Protein 2XST (pdb70)

CATH classification: 2.40.128.20

InterPro domains:
  IPR000566 Lipocalin/cytosolic fatty-acid binding domain [PF00061] (34-174)
  IPR002345 Lipocalin [PTHR11430] (9-176)
  IPR012674 Calycin [G3DSA:2.40.128.20] (17-183)
  IPR012674 Calycin [SSF50814] (21-176)
  IPR022272 Lipocalin family conserved site [PS00213] (27-40)

GO terms:
  GO:0005515 protein binding (F, IPI)

Solvent-accessible surface area: 7596 Å² total; per-residue (Å²): 100,141,22,124,40,38,106,138,11,54,13,138,105,1,21,36,81,0,36,0,6,0,22,0,0,63,10,214,75,8,53,72,102,34,122,102,50,41,17,7,21,18,32,10,117,58,32,158,154,18,3,1,32,0,61,5,95,85,109,136,120,46,67,2,83,6,54,74,69,62,54,68,0,26,0,109,0,82,77,51,23,32,100,26,0,73,1,25,52,7,53,36,89,34,6,0,0,1,27,0,76,15,68,70,171,63,62,105,9,23,11,0,6,0,1,3,53,75,69,118,44,40,118,110,0,50,90,22,0,73,90,23,11,69,76,33,62,7,68,69,91,49,36,14,80,11,78,118,86

Sequence (149 aa):
AEVLLLQPDFNAEKFSGLWYVVSSMASDCRVFLGKKDHLSMSTRAIRPTEEGGLHVHMEFPNQQVDAEYLKVGSEGHFRVPALGYLDVRIVDTDYSSFAVLYIYKELEGALSTMMVQLYSRTQDVSPQALKSFQDFYPTLGLPKDMMVMLPQS

Structure (mmCIF, N/CA/C/O backbone):
data_2XST
#
_entry.id   2XST
#
_cell.length_a   44.800
_cell.length_b   44.800
_cell.length_c   126.300
_cell.angle_alpha   90.00
_cell.angle_beta   90.00
_cell.angle_gamma   120.00
#
_symmetry.space_group_name_H-M   'P 61'
#
loop_
_entity.id
_entity.type
_entity.pdbx_description
1 polymer 'LIPOCALIN 15'
2 non-polymer 1,2-ETHANEDIOL
3 water water
#
loop_
_atom_site.group_PDB
_atom_site.id
_atom_site.type_symbol
_atom_site.label_atom_id
_atom_site.label_alt_id
_atom_site.label_comp_id
_atom_site.label_asym_id
_atom_site.label_entity_id
_atom_site.label_seq_id
_atom_site.pdbx_PDB_ins_code
_atom_site.Cartn_x
_atom_site.Cartn_y
_atom_site.Cartn_z
_atom_site.occupancy
_atom_site.B_iso_or_equiv
_atom_site.auth_seq_id
_atom_site.auth_comp_id
_atom_site.auth_asym_id
_atom_site.auth_atom_id
_atom_site.pdbx_PDB_model_num
ATOM 1 N N . ALA A 1 4 ? 31.461 26.453 14.806 1.00 49.23 20 ALA A N 1
ATOM 2 C CA . ALA A 1 4 ? 30.768 25.327 15.439 1.00 48.76 20 ALA A CA 1
ATOM 3 C C . ALA A 1 4 ? 31.736 24.130 15.668 1.00 49.21 20 ALA A C 1
ATOM 4 O O . ALA A 1 4 ? 31.394 22.984 15.367 1.00 48.03 20 ALA A O 1
ATOM 6 N N . GLU A 1 5 ? 32.943 24.420 16.206 1.00 43.95 21 GLU A N 1
ATOM 7 C CA . GLU A 1 5 ? 34.062 23.491 16.445 1.00 43.26 21 GLU A CA 1
ATOM 8 C C . GLU A 1 5 ? 33.681 22.223 17.230 1.00 44.62 21 GLU A C 1
ATOM 9 O O . GLU A 1 5 ? 33.042 22.327 18.272 1.00 44.24 21 GLU A O 1
ATOM 15 N N . VAL A 1 6 ? 34.091 21.035 16.730 1.00 33.98 22 VAL A N 1
ATOM 16 C CA . VAL A 1 6 ? 33.871 19.744 17.400 1.00 32.19 22 VAL A CA 1
ATOM 17 C C . VAL A 1 6 ? 35.236 19.177 17.769 1.00 34.31 22 VAL A C 1
ATOM 18 O O . VAL A 1 6 ? 35.894 18.504 16.943 1.00 30.90 22 VAL A O 1
ATOM 22 N N A LEU A 1 7 ? 35.693 19.479 18.998 0.50 31.02 23 LEU A N 1
ATOM 23 N N B LEU A 1 7 ? 35.643 19.443 19.015 0.50 31.52 23 LEU A N 1
ATOM 24 C CA A LEU A 1 7 ? 36.996 19.033 19.467 0.50 30.80 23 LEU A CA 1
ATOM 25 C CA B LEU A 1 7 ? 36.915 19.010 19.557 0.50 31.54 23 LEU A CA 1
ATOM 26 C C A LEU A 1 7 ? 36.882 17.803 20.357 0.50 34.27 23 LEU A C 1
ATOM 27 C C B LEU A 1 7 ? 36.772 17.703 20.302 0.50 34.89 23 LEU A C 1
ATOM 28 O O A LEU A 1 7 ? 36.087 17.777 21.298 0.50 35.90 23 LEU A O 1
ATOM 29 O O B LEU A 1 7 ? 35.841 17.526 21.091 0.50 37.19 23 LEU A O 1
ATOM 38 N N . LEU A 1 8 ? 37.707 16.795 20.053 1.00 28.25 24 LEU A N 1
ATOM 39 C CA . LEU A 1 8 ? 37.813 15.517 20.738 1.00 26.01 24 LEU A CA 1
ATOM 40 C C . LEU A 1 8 ? 38.170 15.729 22.163 1.00 27.44 24 LEU A C 1
ATOM 41 O O . LEU A 1 8 ? 39.000 16.603 22.471 1.00 28.36 24 LEU A O 1
ATOM 46 N N . GLN A 1 9 ? 37.613 14.937 23.053 1.00 21.98 25 GLN A N 1
ATOM 47 C CA . GLN A 1 9 ? 38.140 15.126 24.390 1.00 22.99 25 GLN A CA 1
ATOM 48 C C . GLN A 1 9 ? 39.578 14.544 24.408 1.00 25.60 25 GLN A C 1
ATOM 49 O O . GLN A 1 9 ? 39.786 13.424 23.898 1.00 22.53 25 GLN A O 1
ATOM 55 N N . PRO A 1 10 ? 40.570 15.257 25.003 1.00 23.47 26 PRO A N 1
ATOM 56 C CA . PRO A 1 10 ? 41.937 14.729 24.992 1.00 23.45 26 PRO A CA 1
ATOM 57 C C . PRO A 1 10 ? 42.090 13.456 25.811 1.00 24.42 26 PRO A C 1
ATOM 58 O O . PRO A 1 10 ? 41.272 13.161 26.684 1.00 22.58 26 PRO A O 1
ATOM 62 N N . ASP A 1 11 ? 43.174 12.729 25.531 1.00 21.92 27 ASP A N 1
ATOM 63 C CA . ASP A 1 11 ? 43.614 11.501 26.211 1.00 21.41 27 ASP A CA 1
ATOM 64 C C . ASP A 1 11 ? 42.489 10.456 26.306 1.00 21.66 27 ASP A C 1
ATOM 65 O O . ASP A 1 11 ? 42.330 9.799 27.357 1.00 21.59 27 ASP A O 1
ATOM 70 N N . PHE A 1 12 ? 41.720 10.276 25.197 1.00 18.21 28 PHE A N 1
ATOM 71 C CA . PHE A 1 12 ? 40.622 9.317 25.246 1.00 15.06 28 PHE A CA 1
ATOM 72 C C . PHE A 1 12 ? 41.132 7.945 25.632 1.00 18.41 28 PHE A C 1
ATOM 73 O O . PHE A 1 12 ? 42.101 7.459 25.060 1.00 18.82 28 PHE A O 1
ATOM 81 N N . ASN A 1 13 ? 40.450 7.313 26.586 1.00 15.81 29 ASN A N 1
ATOM 82 C CA . ASN A 1 13 ? 40.846 6.006 27.108 1.00 14.97 29 ASN A CA 1
ATOM 83 C C . ASN A 1 13 ? 39.770 4.972 26.759 1.00 16.81 29 ASN A C 1
ATOM 84 O O . ASN A 1 13 ? 38.701 4.930 27.383 1.00 16.67 29 ASN A O 1
ATOM 89 N N . ALA A 1 14 ? 40.040 4.138 25.739 1.00 15.36 30 ALA A N 1
ATOM 90 C CA . ALA A 1 14 ? 39.043 3.136 25.315 1.00 14.23 30 ALA A CA 1
ATOM 91 C C . ALA A 1 14 ? 38.699 2.126 26.415 1.00 17.09 30 ALA A C 1
ATOM 92 O O . ALA A 1 14 ? 37.604 1.573 26.400 1.00 16.51 30 ALA A O 1
ATOM 94 N N . GLU A 1 15 ? 39.642 1.827 27.326 1.00 14.25 31 GLU A N 1
ATOM 95 C CA . GLU A 1 15 ? 39.369 0.846 28.385 1.00 15.02 31 GLU A CA 1
ATOM 96 C C . GLU A 1 15 ? 38.377 1.427 29.393 1.00 17.69 31 GLU A C 1
ATOM 97 O O . GLU A 1 15 ? 37.472 0.723 29.849 1.00 17.43 31 GLU A O 1
ATOM 103 N N . LYS A 1 16 ? 38.522 2.726 29.726 1.00 13.69 32 LYS A N 1
ATOM 104 C CA . LYS A 1 16 ? 37.576 3.352 30.661 1.00 16.23 32 LYS A CA 1
ATOM 105 C C . LYS A 1 16 ? 36.207 3.593 29.995 1.00 16.40 32 LYS A C 1
ATOM 106 O O . LYS A 1 16 ? 35.203 3.766 30.697 1.00 16.85 32 LYS A O 1
ATOM 111 N N . PHE A 1 17 ? 36.174 3.677 28.650 1.00 14.22 33 PHE A N 1
ATOM 112 C CA . PHE A 1 17 ? 34.944 3.920 27.906 1.00 14.07 33 PHE A CA 1
ATOM 113 C C . PHE A 1 17 ? 34.166 2.629 27.668 1.00 16.22 33 PHE A C 1
ATOM 114 O O . PHE A 1 17 ? 33.056 2.663 27.126 1.00 14.95 33 PHE A O 1
ATOM 122 N N . SER A 1 18 ? 34.776 1.477 28.005 1.00 14.31 34 SER A N 1
ATOM 123 C CA . SER A 1 18 ? 34.146 0.176 27.754 1.00 13.46 34 SER A CA 1
ATOM 124 C C . SER A 1 18 ? 32.940 -0.025 28.711 1.00 15.58 34 SER A C 1
ATOM 125 O O . SER A 1 18 ? 32.624 0.836 29.544 1.00 15.51 34 SER A O 1
ATOM 128 N N . GLY A 1 19 ? 32.273 -1.154 28.571 1.00 12.02 35 GLY A N 1
ATOM 129 C CA . GLY A 1 19 ? 31.109 -1.431 29.400 1.00 12.66 35 GLY A CA 1
ATOM 130 C C . GLY A 1 19 ? 29.820 -0.949 28.790 1.00 16.36 35 GLY A C 1
ATOM 131 O O . GLY A 1 19 ? 29.754 -0.696 27.590 1.00 17.06 35 GLY A O 1
ATOM 132 N N . LEU A 1 20 ? 28.768 -0.887 29.623 1.00 14.22 36 LEU A N 1
ATOM 133 C CA . LEU A 1 20 ? 27.404 -0.612 29.194 1.00 12.75 36 LEU A CA 1
ATOM 134 C C . LEU A 1 20 ? 27.037 0.857 29.310 1.00 16.75 36 LEU A C 1
ATOM 135 O O . LEU A 1 20 ? 27.308 1.510 30.325 1.00 17.37 36 LEU A O 1
ATOM 140 N N . TRP A 1 21 ? 26.434 1.356 28.245 1.00 15.35 37 TRP A N 1
ATOM 141 C CA . TRP A 1 21 ? 25.909 2.705 28.129 1.00 15.90 37 TRP A CA 1
ATOM 142 C C . TRP A 1 21 ? 24.498 2.645 27.582 1.00 19.50 37 TRP A C 1
ATOM 143 O O . TRP A 1 21 ? 24.163 1.706 26.841 1.00 18.21 37 TRP A O 1
ATOM 154 N N . TYR A 1 22 ? 23.690 3.643 27.936 1.00 16.93 38 TYR A N 1
ATOM 155 C CA . TYR A 1 22 ? 22.340 3.849 27.398 1.00 16.30 38 TYR A CA 1
ATOM 156 C C . TYR A 1 22 ? 22.344 5.076 26.538 1.00 19.84 38 TYR A C 1
ATOM 157 O O . TYR A 1 22 ? 22.842 6.109 26.981 1.00 18.57 38 TYR A O 1
ATOM 166 N N . VAL A 1 23 ? 21.742 5.002 25.356 1.00 16.79 39 VAL A N 1
ATOM 167 C CA . VAL A 1 23 ? 21.552 6.185 24.521 1.00 16.40 39 VAL A CA 1
ATOM 168 C C . VAL A 1 23 ? 20.258 6.819 25.045 1.00 21.85 39 VAL A C 1
ATOM 169 O O . VAL A 1 23 ? 19.191 6.231 24.890 1.00 21.30 39 VAL A O 1
ATOM 173 N N . VAL A 1 24 ? 20.366 7.981 25.695 1.00 19.87 40 VAL A N 1
ATOM 174 C CA . VAL A 1 24 ? 19.250 8.620 26.404 1.00 20.63 40 VAL A CA 1
ATOM 175 C C . VAL A 1 24 ? 18.728 9.869 25.713 1.00 23.71 40 VAL A C 1
ATOM 176 O O . VAL A 1 24 ? 17.597 10.277 25.988 1.00 23.73 40 VAL A O 1
ATOM 180 N N A SER A 1 25 ? 19.552 10.498 24.856 0.50 19.69 41 SER A N 1
ATOM 181 N N B SER A 1 25 ? 19.543 10.470 24.839 0.50 19.89 41 SER A N 1
ATOM 182 C CA A SER A 1 25 ? 19.165 11.697 24.100 0.50 20.28 41 SER A CA 1
ATOM 183 C CA B SER A 1 25 ? 19.147 11.653 24.082 0.50 20.58 41 SER A CA 1
ATOM 184 C C A SER A 1 25 ? 19.853 11.709 22.740 0.50 22.90 41 SER A C 1
ATOM 185 C C B SER A 1 25 ? 19.843 11.681 22.730 0.50 22.85 41 SER A C 1
ATOM 186 O O A SER A 1 25 ? 20.956 11.166 22.595 0.50 20.24 41 SER A O 1
ATOM 187 O O B SER A 1 25 ? 20.940 11.126 22.577 0.50 19.93 41 SER A O 1
ATOM 192 N N . MET A 1 26 ? 19.193 12.306 21.734 1.00 21.83 42 MET A N 1
ATOM 193 C CA . MET A 1 26 ? 19.741 12.399 20.368 1.00 21.92 42 MET A CA 1
ATOM 194 C C . MET A 1 26 ? 19.296 13.706 19.741 1.00 23.23 42 MET A C 1
ATOM 195 O O . MET A 1 26 ? 18.164 14.158 19.984 1.00 20.75 42 MET A O 1
ATOM 200 N N . ALA A 1 27 ? 20.136 14.265 18.871 1.00 20.74 43 ALA A N 1
ATOM 201 C CA . ALA A 1 27 ? 19.817 15.468 18.097 1.00 21.70 43 ALA A CA 1
ATOM 202 C C . ALA A 1 27 ? 20.436 15.305 16.737 1.00 23.77 43 ALA A C 1
ATOM 203 O O . ALA A 1 27 ? 21.624 15.000 16.651 1.00 22.81 43 ALA A O 1
ATOM 205 N N . SER A 1 28 ? 19.657 15.508 15.674 1.00 21.42 44 SER A N 1
ATOM 206 C CA . SER A 1 28 ? 20.180 15.313 14.308 1.00 20.24 44 SER A CA 1
ATOM 207 C C . SER A 1 28 ? 19.348 16.013 13.261 1.00 25.65 44 SER A C 1
ATOM 208 O O . SER A 1 28 ? 18.135 16.132 13.419 1.00 26.96 44 SER A O 1
ATOM 211 N N . ASP A 1 29 ? 19.999 16.388 12.153 1.00 22.04 45 ASP A N 1
ATOM 212 C CA . ASP A 1 29 ? 19.312 16.960 10.998 1.00 23.20 45 ASP A CA 1
ATOM 213 C C . ASP A 1 29 ? 18.999 15.873 9.941 1.00 25.83 45 ASP A C 1
ATOM 214 O O . ASP A 1 29 ? 18.526 16.208 8.850 1.00 24.59 45 ASP A O 1
ATOM 219 N N . CYS A 1 30 ? 19.273 14.587 10.261 1.00 22.62 46 CYS A N 1
ATOM 220 C CA . CYS A 1 30 ? 18.940 13.447 9.397 1.00 22.40 46 CYS A CA 1
ATOM 221 C C . CYS A 1 30 ? 17.398 13.395 9.233 1.00 25.30 46 CYS A C 1
ATOM 222 O O . CYS A 1 30 ? 16.681 13.297 10.226 1.00 24.72 46 CYS A O 1
ATOM 225 N N . ARG A 1 31 ? 16.894 13.517 8.002 1.00 24.64 47 ARG A N 1
ATOM 226 C CA . ARG A 1 31 ? 15.438 13.502 7.738 1.00 24.20 47 ARG A CA 1
ATOM 227 C C . ARG A 1 31 ? 14.798 12.182 8.173 1.00 27.28 47 ARG A C 1
ATOM 228 O O . ARG A 1 31 ? 13.633 12.188 8.561 1.00 27.84 47 ARG A O 1
ATOM 236 N N . VAL A 1 32 ? 15.559 11.045 8.123 1.00 23.43 48 VAL A N 1
ATOM 237 C CA . VAL A 1 32 ? 15.040 9.729 8.514 1.00 24.22 48 VAL A CA 1
ATOM 238 C C . VAL A 1 32 ? 14.824 9.734 10.033 1.00 26.79 48 VAL A C 1
ATOM 239 O O . VAL A 1 32 ? 13.719 9.421 10.497 1.00 27.75 48 VAL A O 1
ATOM 243 N N . PHE A 1 33 ? 15.830 10.191 10.796 1.00 22.70 49 PHE A N 1
ATOM 244 C CA . PHE A 1 33 ? 15.719 10.354 12.238 1.00 22.82 49 PHE A CA 1
ATOM 245 C C . PHE A 1 33 ? 14.556 11.280 12.590 1.00 28.46 49 PHE A C 1
ATOM 246 O O . PHE A 1 33 ? 13.757 10.935 13.454 1.00 27.59 49 PHE A O 1
ATOM 254 N N . LEU A 1 34 ? 14.454 12.446 11.918 1.00 25.61 50 LEU A N 1
ATOM 255 C CA . LEU A 1 34 ? 13.409 13.409 12.261 1.00 26.59 50 LEU A CA 1
ATOM 256 C C . LEU A 1 34 ? 12.000 12.825 12.069 1.00 33.51 50 LEU A C 1
ATOM 257 O O . LEU A 1 34 ? 11.101 13.138 12.861 1.00 35.22 50 LEU A O 1
ATOM 262 N N . GLY A 1 35 ? 11.833 11.949 11.073 1.00 31.03 51 GLY A N 1
ATOM 263 C CA . GLY A 1 35 ? 10.554 11.297 10.801 1.00 33.06 51 GLY A CA 1
ATOM 264 C C . GLY A 1 35 ? 10.142 10.292 11.867 1.00 38.54 51 GLY A C 1
ATOM 265 O O . GLY A 1 35 ? 8.950 10.144 12.139 1.00 40.25 51 GLY A O 1
ATOM 266 N N . LYS A 1 36 ? 11.112 9.606 12.499 1.00 33.75 52 LYS A N 1
ATOM 267 C CA . LYS A 1 36 ? 10.803 8.581 13.520 1.00 34.02 52 LYS A CA 1
ATOM 268 C C . LYS A 1 36 ? 11.186 8.986 14.970 1.00 38.11 52 LYS A C 1
ATOM 269 O O . LYS A 1 36 ? 11.011 8.179 15.884 1.00 37.89 52 LYS A O 1
ATOM 275 N N . LYS A 1 37 ? 11.689 10.214 15.163 1.00 35.01 53 LYS A N 1
ATOM 276 C CA . LYS A 1 37 ? 12.137 10.834 16.429 1.00 35.42 53 LYS A CA 1
ATOM 277 C C . LYS A 1 37 ? 11.270 10.425 17.664 1.00 40.38 53 LYS A C 1
ATOM 278 O O . LYS A 1 37 ? 11.791 9.910 18.658 1.00 38.50 53 LYS A O 1
ATOM 284 N N . ASP A 1 38 ? 9.950 10.643 17.573 1.00 39.22 54 ASP A N 1
ATOM 285 C CA . ASP A 1 38 ? 9.004 10.411 18.670 1.00 40.43 54 ASP A CA 1
ATOM 286 C C . ASP A 1 38 ? 8.615 8.934 18.850 1.00 42.16 54 ASP A C 1
ATOM 287 O O . ASP A 1 38 ? 7.977 8.604 19.854 1.00 42.95 54 ASP A O 1
ATOM 292 N N . HIS A 1 39 ? 9.018 8.053 17.917 1.00 36.24 55 HIS A N 1
ATOM 293 C CA . HIS A 1 39 ? 8.751 6.611 17.967 1.00 36.22 55 HIS A CA 1
ATOM 294 C C . HIS A 1 39 ? 9.972 5.843 18.546 1.00 37.95 55 HIS A C 1
ATOM 295 O O . HIS A 1 39 ? 9.863 4.666 18.905 1.00 38.54 55 HIS A O 1
ATOM 298 N N . LEU A 1 40 ? 11.131 6.504 18.636 1.00 30.91 56 LEU A N 1
ATOM 299 C CA . LEU A 1 40 ? 12.345 5.870 19.157 1.0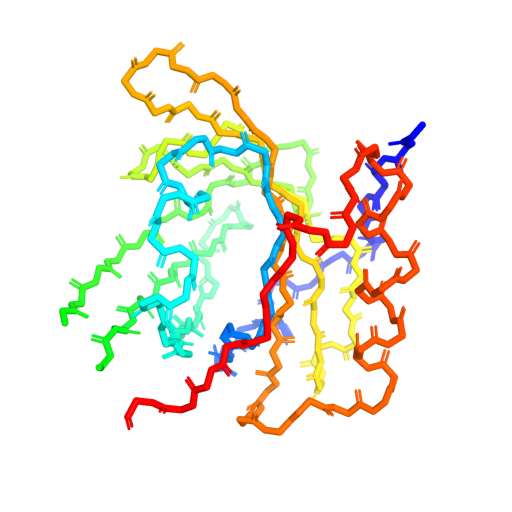0 27.43 56 LEU A CA 1
ATOM 300 C C . LEU A 1 40 ? 12.310 5.710 20.681 1.00 31.14 56 LEU A C 1
ATOM 301 O O . LEU A 1 40 ? 11.641 6.466 21.389 1.00 31.71 56 LEU A O 1
ATOM 306 N N . SER A 1 41 ? 13.049 4.714 21.173 1.00 28.08 57 SER A N 1
ATOM 307 C CA . SER A 1 41 ? 13.207 4.412 22.586 1.00 26.81 57 SER A CA 1
ATOM 308 C C . SER A 1 41 ? 14.678 4.311 22.911 1.00 28.06 57 SER A C 1
ATOM 309 O O . SER A 1 41 ? 15.516 4.072 22.029 1.00 26.88 57 SER A O 1
ATOM 312 N N . MET A 1 42 ? 14.982 4.434 24.192 1.00 24.44 58 MET A N 1
ATOM 313 C CA . MET A 1 42 ? 16.317 4.276 24.720 1.00 23.43 58 MET A CA 1
ATOM 314 C C . MET A 1 42 ? 16.860 2.915 24.277 1.00 26.73 58 MET A C 1
ATOM 315 O O . MET A 1 42 ? 16.100 1.932 24.212 1.00 27.46 58 MET A O 1
ATOM 320 N N . SER A 1 43 ? 18.150 2.867 23.920 1.00 21.47 59 SER A N 1
ATOM 321 C CA . SER A 1 43 ? 18.792 1.616 23.507 1.00 20.23 59 SER A CA 1
ATOM 322 C C . SER A 1 43 ? 20.150 1.507 24.194 1.00 23.63 59 SER A C 1
ATOM 323 O O . SER A 1 43 ? 20.594 2.455 24.852 1.00 21.71 59 SER A O 1
ATOM 326 N N . THR A 1 44 ? 20.779 0.333 24.112 1.00 20.44 60 THR A N 1
ATOM 327 C CA . THR A 1 44 ? 22.050 0.141 24.800 1.00 18.34 60 THR A CA 1
ATOM 328 C C . THR A 1 44 ? 23.207 0.005 23.819 1.00 20.55 60 THR A C 1
ATOM 329 O O . THR A 1 44 ? 23.033 -0.372 22.654 1.00 19.92 60 THR A O 1
ATOM 333 N N . ARG A 1 45 ? 24.410 0.309 24.329 1.00 15.78 61 ARG A N 1
ATOM 334 C CA . ARG A 1 45 ? 25.697 0.202 23.639 1.00 14.45 61 ARG A CA 1
ATOM 335 C C . ARG A 1 45 ? 26.626 -0.451 24.635 1.00 17.96 61 ARG A C 1
ATOM 336 O O . ARG A 1 45 ? 26.884 0.159 25.668 1.00 17.53 61 ARG A O 1
ATOM 344 N N . ALA A 1 46 ? 27.027 -1.713 24.390 1.00 15.29 62 ALA A N 1
ATOM 345 C CA . ALA A 1 46 ? 27.900 -2.468 25.296 1.00 15.13 62 ALA A CA 1
ATOM 346 C C . ALA A 1 46 ? 29.242 -2.613 24.591 1.00 18.14 62 ALA A C 1
ATOM 347 O O . ALA A 1 46 ? 29.327 -3.175 23.492 1.00 17.74 62 ALA A O 1
ATOM 349 N N . ILE A 1 47 ? 30.266 -2.003 25.172 1.00 13.81 63 ILE A N 1
ATOM 350 C CA . ILE A 1 47 ? 31.510 -1.761 24.474 1.00 13.89 63 ILE A CA 1
ATOM 351 C C . ILE A 1 47 ? 32.675 -2.545 25.030 1.00 14.90 63 ILE A C 1
ATOM 352 O O . ILE A 1 47 ? 32.818 -2.702 26.251 1.00 14.24 63 ILE A O 1
ATOM 357 N N . ARG A 1 48 ? 33.539 -2.998 24.123 1.00 14.79 64 ARG A N 1
ATOM 358 C CA . ARG A 1 48 ? 34.789 -3.643 24.536 1.00 16.10 64 ARG A CA 1
ATOM 359 C C . ARG A 1 48 ? 35.902 -3.065 23.658 1.00 19.87 64 ARG A C 1
ATOM 360 O O . ARG A 1 48 ? 35.644 -2.687 22.501 1.00 17.94 64 ARG A O 1
ATOM 368 N N . PRO A 1 49 ? 37.118 -2.908 24.187 1.00 16.86 65 PRO A N 1
ATOM 369 C CA . PRO A 1 49 ? 38.161 -2.275 23.375 1.00 16.34 65 PRO A CA 1
ATOM 370 C C . PRO A 1 49 ? 38.835 -3.287 22.495 1.00 21.15 65 PRO A C 1
ATOM 371 O O . PRO 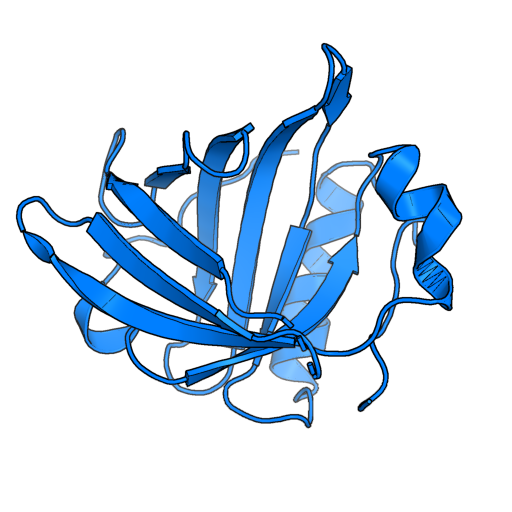A 1 49 ? 39.028 -4.432 22.910 1.00 19.60 65 PRO A O 1
ATOM 375 N N . THR A 1 50 ? 39.209 -2.868 21.298 1.00 18.60 66 THR A N 1
ATOM 376 C CA . THR A 1 50 ? 39.859 -3.796 20.381 1.00 19.69 66 THR A CA 1
ATOM 377 C C . THR A 1 50 ? 41.318 -3.381 20.197 1.00 26.58 66 THR A C 1
ATOM 378 O O . THR A 1 50 ? 41.763 -2.369 20.748 1.00 24.61 66 THR A O 1
ATOM 382 N N . GLU A 1 51 ? 42.056 -4.150 19.394 1.00 29.03 67 GLU A N 1
ATOM 383 C CA . GLU A 1 51 ? 43.426 -3.813 19.016 1.00 33.25 67 GLU A CA 1
ATOM 384 C C . GLU A 1 51 ? 43.373 -2.568 18.111 1.00 39.05 67 GLU A C 1
ATOM 385 O O . GLU A 1 51 ? 42.322 -2.271 17.537 1.00 40.28 67 GLU A O 1
ATOM 391 N N . GLU A 1 52 ? 44.458 -1.801 18.056 1.00 37.64 68 GLU A N 1
ATOM 392 C CA . GLU A 1 52 ? 44.588 -0.589 17.240 1.00 37.58 68 GLU A CA 1
ATOM 393 C C . GLU A 1 52 ? 43.586 0.500 17.668 1.00 35.65 68 GLU A C 1
ATOM 394 O O . GLU A 1 52 ? 43.053 1.232 16.833 1.00 34.41 68 GLU A O 1
ATOM 400 N N . GLY A 1 53 ? 43.353 0.586 18.970 1.00 28.40 69 GLY A N 1
ATOM 401 C CA . GLY A 1 53 ? 42.528 1.604 19.600 1.00 25.79 69 GLY A CA 1
ATOM 402 C C . GLY A 1 53 ? 41.090 1.731 19.144 1.00 24.10 69 GLY A C 1
ATOM 403 O O . GLY A 1 53 ? 40.519 2.809 19.240 1.00 25.28 69 GLY A O 1
ATOM 404 N N . GLY A 1 54 ? 40.500 0.656 18.635 1.00 18.64 70 GLY A N 1
ATOM 405 C CA . GLY A 1 54 ? 39.100 0.708 18.235 1.00 17.14 70 GLY A CA 1
ATOM 406 C C . GLY A 1 54 ? 38.179 0.214 19.327 1.00 17.36 70 GLY A C 1
ATOM 407 O O . GLY A 1 54 ? 38.605 -0.113 20.446 1.00 16.54 70 GLY A O 1
ATOM 408 N N . LEU A 1 55 ? 36.889 0.169 19.007 1.00 16.25 71 LEU A N 1
ATOM 409 C CA . LEU A 1 55 ? 35.855 -0.350 19.909 1.00 14.46 71 LEU A CA 1
ATOM 410 C C . LEU A 1 55 ? 35.015 -1.349 19.178 1.00 18.64 71 LEU A C 1
ATOM 411 O O . LEU A 1 55 ? 34.742 -1.169 17.984 1.00 19.22 71 LEU A O 1
ATOM 416 N N . HIS A 1 56 ? 34.547 -2.374 19.898 1.00 16.01 72 HIS A N 1
ATOM 417 C CA . HIS A 1 56 ? 33.549 -3.307 19.403 1.00 15.33 72 HIS A CA 1
ATOM 418 C C . HIS A 1 56 ? 32.304 -2.992 20.186 1.00 17.07 72 HIS A C 1
ATOM 419 O O . HIS A 1 56 ? 32.332 -3.011 21.432 1.00 16.49 72 HIS A O 1
ATOM 426 N N . VAL A 1 57 ? 31.243 -2.611 19.471 1.00 15.07 73 VAL A N 1
ATOM 427 C CA . VAL A 1 57 ? 30.024 -2.139 20.133 1.00 14.92 73 VAL A CA 1
ATOM 428 C C . VAL A 1 57 ? 28.849 -3.083 19.857 1.00 19.46 73 VAL A C 1
ATOM 429 O O . VAL A 1 57 ? 28.413 -3.239 18.706 1.00 18.68 73 VAL A O 1
ATOM 433 N N . HIS A 1 58 ? 28.341 -3.703 20.933 1.00 16.17 74 HIS A N 1
ATOM 434 C CA . HIS A 1 58 ? 27.145 -4.551 20.885 1.00 19.55 74 HIS A CA 1
ATOM 435 C C . HIS A 1 58 ? 25.932 -3.663 21.137 1.00 25.52 74 HIS A C 1
ATOM 436 O O . HIS A 1 58 ? 25.727 -3.237 22.273 1.00 24.09 74 HIS A O 1
ATOM 443 N N . MET A 1 59 ? 25.148 -3.353 20.090 1.00 23.22 75 MET A N 1
ATOM 444 C CA . MET A 1 59 ? 23.960 -2.489 20.215 1.00 25.03 75 MET A CA 1
ATOM 445 C C . MET A 1 59 ? 22.733 -3.358 20.459 1.00 29.58 75 MET A C 1
ATOM 446 O O . MET A 1 59 ? 22.620 -4.439 19.876 1.00 29.88 75 MET A O 1
ATOM 450 N N . GLU A 1 60 ? 21.804 -2.897 21.301 1.00 29.72 76 GLU A N 1
ATOM 451 C CA . GLU A 1 60 ? 20.565 -3.624 21.562 1.00 31.49 76 GLU A CA 1
ATOM 452 C C . GLU A 1 60 ? 19.436 -2.617 21.564 1.00 36.28 76 GLU A C 1
ATOM 453 O O . GLU A 1 60 ? 19.584 -1.544 22.148 1.00 33.01 76 GLU A O 1
ATOM 459 N N . PHE A 1 61 ? 18.344 -2.934 20.840 1.00 36.30 77 PHE A N 1
ATOM 460 C CA . PHE A 1 61 ? 17.190 -2.047 20.681 1.00 37.61 77 PHE A CA 1
ATOM 461 C C . PHE A 1 61 ? 15.920 -2.746 21.191 1.00 44.37 77 PHE A C 1
ATOM 462 O O . PHE A 1 61 ? 15.185 -3.340 20.393 1.00 45.46 77 PHE A O 1
ATOM 470 N N . PRO A 1 62 ? 15.648 -2.697 22.520 1.00 41.64 78 PRO A N 1
ATOM 471 C CA . PRO A 1 62 ? 14.437 -3.367 23.046 1.00 45.55 78 PRO A CA 1
ATOM 472 C C . PRO A 1 62 ? 13.137 -2.633 22.706 1.00 83.64 78 PRO A C 1
ATOM 473 O O . PRO A 1 62 ? 13.149 -1.553 22.121 1.00 50.55 78 PRO A O 1
ATOM 477 N N . ASN A 1 68 ? 16.094 -5.959 18.518 1.00 48.46 84 ASN A N 1
ATOM 478 C CA . ASN A 1 68 ? 17.127 -6.377 17.569 1.00 47.32 84 ASN A CA 1
ATOM 479 C C . ASN A 1 68 ? 18.528 -6.115 18.162 1.00 47.43 84 ASN A C 1
ATOM 480 O O . ASN A 1 68 ? 18.677 -5.279 19.060 1.00 46.94 84 ASN A O 1
ATOM 485 N N A GLN A 1 69 ? 19.533 -6.851 17.659 0.50 42.68 85 GLN A N 1
ATOM 486 N N B GLN A 1 69 ? 19.537 -6.858 17.678 0.50 42.38 85 GLN A N 1
ATOM 487 C CA A GLN A 1 69 ? 20.920 -6.760 18.089 0.50 41.38 85 GLN A CA 1
ATOM 488 C CA B GLN A 1 69 ? 20.921 -6.744 18.122 0.50 40.94 85 GLN A CA 1
ATOM 489 C C A GLN A 1 69 ? 21.831 -6.541 16.877 0.50 43.46 85 GLN A C 1
ATOM 490 C C B GLN A 1 69 ? 21.822 -6.538 16.887 0.50 43.24 85 GLN A C 1
ATOM 491 O O A GLN A 1 69 ? 21.822 -7.333 15.929 0.50 42.69 85 GLN A O 1
ATOM 492 O O B GLN A 1 69 ? 21.763 -7.307 15.920 0.50 42.46 85 GLN A O 1
ATOM 503 N N . VAL A 1 70 ? 22.592 -5.436 16.907 1.00 27.69 86 VAL A N 1
ATOM 504 C CA . VAL A 1 70 ? 23.519 -5.043 15.856 1.00 26.52 86 VAL A CA 1
ATOM 505 C C . VAL A 1 70 ? 24.878 -4.901 16.469 1.00 27.32 86 VAL A C 1
ATOM 506 O O . VAL A 1 70 ? 24.997 -4.268 17.519 1.00 26.25 86 VAL A O 1
ATOM 510 N N . ASP A 1 71 ? 25.908 -5.476 15.844 1.00 20.97 87 ASP A N 1
ATOM 511 C CA . ASP A 1 71 ? 27.277 -5.247 16.302 1.00 19.98 87 ASP A CA 1
ATOM 512 C C . ASP A 1 71 ? 27.919 -4.260 15.360 1.00 23.68 87 ASP A C 1
ATOM 513 O O . ASP A 1 71 ? 27.608 -4.278 14.151 1.00 24.57 87 ASP A O 1
ATOM 518 N N . ALA A 1 72 ? 28.834 -3.427 15.858 1.00 17.83 88 ALA A N 1
ATOM 519 C CA . ALA A 1 72 ? 29.536 -2.493 14.989 1.00 18.68 88 ALA A CA 1
ATOM 520 C C . ALA A 1 72 ? 30.973 -2.309 15.469 1.00 21.00 88 ALA A C 1
ATOM 521 O O . ALA A 1 72 ? 31.201 -2.148 16.664 1.00 19.03 88 ALA A O 1
ATOM 523 N N . GLU A 1 73 ? 31.918 -2.297 14.541 1.00 19.68 89 GLU A N 1
ATOM 524 C CA . GLU A 1 73 ? 33.322 -2.041 14.850 1.00 18.71 89 GLU A CA 1
ATOM 525 C C . GLU A 1 73 ? 33.617 -0.559 14.587 1.00 19.35 89 GLU A C 1
ATOM 526 O O . GLU A 1 73 ? 33.427 -0.060 13.458 1.00 18.36 89 GLU A O 1
ATOM 532 N N . TYR A 1 74 ? 34.036 0.146 15.645 1.00 15.91 90 TYR A N 1
ATOM 533 C CA . TYR A 1 74 ? 34.428 1.562 15.599 1.00 16.50 90 TYR A CA 1
ATOM 534 C C . TYR A 1 74 ? 35.916 1.562 15.354 1.00 19.04 90 TYR A C 1
ATOM 535 O O . TYR A 1 74 ? 36.684 1.131 16.226 1.00 19.63 90 TYR A O 1
ATOM 544 N N . LEU A 1 75 ? 36.316 1.965 14.153 1.00 16.52 91 LEU A N 1
ATOM 545 C CA . LEU A 1 75 ? 37.705 1.930 13.739 1.00 15.34 91 LEU A CA 1
ATOM 546 C C . LEU A 1 75 ? 38.367 3.244 14.016 1.00 17.45 91 LEU A C 1
ATOM 547 O O . LEU A 1 75 ? 37.862 4.290 13.607 1.00 16.78 91 LEU A O 1
ATOM 552 N N . LYS A 1 76 ? 39.549 3.194 14.627 1.00 15.81 92 LYS A N 1
ATOM 553 C CA . LYS A 1 76 ? 40.287 4.420 14.949 1.00 16.58 92 LYS A CA 1
ATOM 554 C C . LYS A 1 76 ? 40.691 5.168 13.681 1.00 18.20 92 LYS A C 1
ATOM 555 O O . LYS A 1 76 ? 41.071 4.551 12.666 1.00 18.20 92 LYS A O 1
ATOM 561 N N . VAL A 1 77 ? 40.525 6.514 13.738 1.00 15.88 93 VAL A N 1
ATOM 562 C CA . VAL A 1 77 ? 40.875 7.382 12.618 1.00 15.37 93 VAL A CA 1
ATOM 563 C C . VAL A 1 77 ? 42.167 8.179 12.975 1.00 18.70 93 VAL A C 1
ATOM 564 O O . VAL A 1 77 ? 43.237 7.580 12.980 1.00 19.19 93 VAL A O 1
ATOM 568 N N . GLY A 1 78 ? 42.061 9.475 13.281 1.00 16.67 94 GLY A N 1
ATOM 569 C CA . GLY A 1 78 ? 43.205 10.354 13.475 1.00 16.53 94 GLY A CA 1
ATOM 570 C C . GLY A 1 78 ? 43.883 10.311 14.825 1.00 20.66 94 GLY A C 1
ATOM 571 O O . GLY A 1 78 ? 45.024 10.756 14.967 1.00 20.73 94 GLY A O 1
ATOM 572 N N . SER A 1 79 ? 43.149 9.863 15.849 1.00 17.58 95 SER A N 1
ATOM 573 C CA . SER A 1 79 ? 43.655 9.770 17.209 1.00 18.78 95 SER A CA 1
ATOM 574 C C . SER A 1 79 ? 42.644 9.019 18.041 1.00 17.09 95 SER A C 1
ATOM 575 O O . SER A 1 79 ? 41.582 8.599 17.536 1.00 15.25 95 SER A O 1
ATOM 578 N N . GLU A 1 80 ? 43.006 8.764 19.292 1.00 17.17 96 GLU A N 1
ATOM 579 C CA . GLU A 1 80 ? 42.142 8.041 20.204 1.00 16.55 96 GLU A CA 1
ATOM 580 C C . GLU A 1 80 ? 40.828 8.820 20.381 1.00 18.05 96 GLU A C 1
ATOM 581 O O . GLU A 1 80 ? 40.853 10.048 20.528 1.00 16.08 96 GLU A O 1
ATOM 587 N N . GLY A 1 81 ? 39.709 8.101 20.328 1.00 15.03 97 GLY A N 1
ATOM 588 C CA . GLY A 1 81 ? 38.386 8.705 20.478 1.00 14.21 97 GLY A CA 1
ATOM 589 C C . GLY A 1 81 ? 37.779 9.206 19.178 1.00 15.62 97 GLY A C 1
ATOM 590 O O . GLY A 1 81 ? 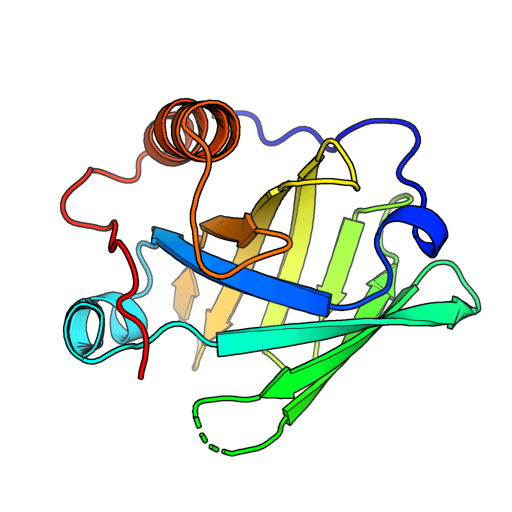36.678 9.750 19.199 1.00 14.55 97 GLY A O 1
ATOM 591 N N . HIS A 1 82 ? 38.496 9.065 18.047 1.00 12.58 98 HIS A N 1
ATOM 592 C CA . HIS A 1 82 ? 38.071 9.506 16.708 1.00 12.37 98 HIS A CA 1
ATOM 593 C C . HIS A 1 82 ? 37.884 8.248 15.905 1.00 14.85 98 HIS A C 1
ATOM 594 O O . HIS A 1 82 ? 38.844 7.496 15.711 1.00 15.06 98 HIS A O 1
ATOM 601 N N . PHE A 1 83 ? 36.656 7.974 15.461 1.00 13.18 99 PHE A N 1
ATOM 602 C CA . PHE A 1 83 ? 36.371 6.712 14.781 1.00 12.42 99 PHE A CA 1
ATOM 603 C C . PHE A 1 83 ? 35.606 6.859 13.480 1.00 16.35 99 PHE A C 1
ATOM 604 O O . PHE A 1 83 ? 35.052 7.921 13.198 1.00 15.00 99 PHE A O 1
ATOM 612 N N . ARG A 1 84 ? 35.550 5.757 12.702 1.00 14.49 100 ARG A N 1
ATOM 613 C CA . ARG A 1 84 ? 34.652 5.605 11.550 1.00 15.08 100 ARG A CA 1
ATOM 614 C C . ARG A 1 84 ? 33.989 4.246 11.718 1.00 17.55 100 ARG A C 1
ATOM 615 O O . ARG A 1 84 ? 34.570 3.340 12.333 1.00 15.80 100 ARG A O 1
ATOM 623 N N . VAL A 1 85 ? 32.742 4.143 11.290 1.00 15.52 101 VAL A N 1
ATOM 624 C CA . VAL A 1 85 ? 31.964 2.909 11.502 1.00 15.41 101 VAL A CA 1
ATOM 625 C C . VAL A 1 85 ? 31.310 2.512 10.188 1.00 19.83 101 VAL A C 1
ATOM 626 O O . VAL A 1 85 ? 30.156 2.878 9.943 1.00 19.72 101 VAL A O 1
ATOM 630 N N . PRO A 1 86 ? 32.071 1.821 9.302 1.00 19.17 102 PRO A N 1
ATOM 631 C CA . PRO A 1 86 ? 3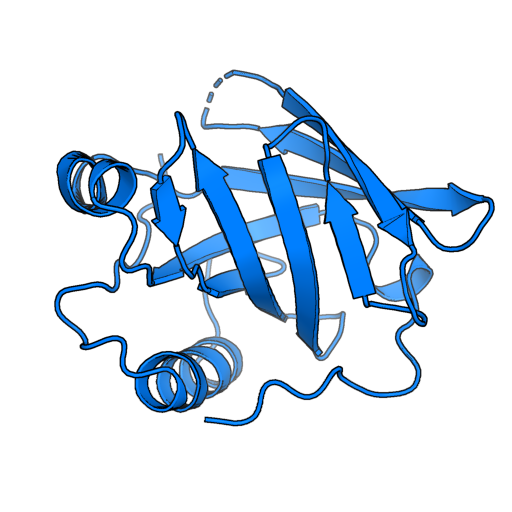1.532 1.460 7.975 1.00 20.61 102 PRO A CA 1
ATOM 632 C C . PRO A 1 86 ? 30.221 0.690 8.045 1.00 27.09 102 PRO A C 1
ATOM 633 O O . PRO A 1 86 ? 29.354 0.939 7.214 1.00 27.79 102 PRO A O 1
ATOM 637 N N . ALA A 1 87 ? 30.042 -0.168 9.078 1.00 26.44 103 ALA A N 1
ATOM 638 C CA . ALA A 1 87 ? 28.837 -0.993 9.235 1.00 27.94 103 ALA A CA 1
ATOM 639 C C . ALA A 1 87 ? 27.567 -0.158 9.405 1.00 29.50 103 ALA A C 1
ATOM 640 O O . ALA A 1 87 ? 26.477 -0.637 9.063 1.00 30.11 103 ALA A O 1
ATOM 642 N N . LEU A 1 88 ? 27.711 1.076 9.916 1.00 22.08 104 LEU A N 1
ATOM 643 C CA . LEU A 1 88 ? 26.589 1.991 10.198 1.00 21.36 104 LEU A CA 1
ATOM 644 C C . LEU A 1 88 ? 26.565 3.233 9.302 1.00 22.56 104 LEU A C 1
ATOM 645 O O . LEU A 1 88 ? 25.694 4.099 9.476 1.00 21.85 104 LEU A O 1
ATOM 650 N N . GLY A 1 89 ? 27.542 3.338 8.409 1.00 18.00 105 GLY A N 1
ATOM 651 C CA . GLY A 1 89 ? 27.677 4.492 7.535 1.00 18.84 105 GLY A CA 1
ATOM 652 C C . GLY A 1 89 ? 28.171 5.731 8.265 1.00 22.39 105 GLY A C 1
ATOM 653 O O . GLY A 1 89 ? 27.931 6.846 7.810 1.00 19.62 105 GLY A O 1
ATOM 654 N N . TYR A 1 90 ? 28.831 5.556 9.413 1.00 17.79 106 TYR A N 1
ATOM 655 C CA . TYR A 1 90 ? 29.342 6.729 10.142 1.00 16.40 106 TYR A CA 1
ATOM 656 C C . TYR A 1 90 ? 30.721 7.075 9.583 1.00 19.55 106 TYR A C 1
ATOM 657 O O . TYR A 1 90 ? 31.668 6.288 9.712 1.00 19.41 106 TYR A O 1
ATOM 666 N N . LEU A 1 91 ? 30.838 8.247 8.950 1.00 14.43 107 LEU A N 1
ATOM 667 C CA . LEU A 1 91 ? 32.104 8.640 8.332 1.00 14.48 107 LEU A CA 1
ATOM 668 C C . LEU A 1 91 ? 33.079 9.207 9.338 1.00 16.17 107 LEU A C 1
ATOM 669 O O . LEU A 1 91 ? 34.296 9.061 9.163 1.00 15.12 107 LEU A O 1
ATOM 674 N N . ASP A 1 92 ? 32.564 9.810 10.418 1.00 14.34 108 ASP A N 1
ATOM 675 C CA . ASP A 1 92 ? 33.402 10.435 11.439 1.00 13.19 108 ASP A CA 1
ATOM 676 C C . ASP A 1 92 ? 32.622 10.428 12.739 1.00 15.17 108 ASP A C 1
ATOM 677 O O . ASP A 1 92 ? 31.476 10.880 12.766 1.00 16.18 108 ASP A O 1
ATOM 682 N N . VAL A 1 93 ? 33.237 9.907 13.801 1.00 12.48 109 VAL A N 1
ATOM 683 C CA . VAL A 1 93 ? 32.647 9.852 15.141 1.00 12.10 109 VAL A CA 1
ATOM 684 C C . VAL A 1 93 ? 33.673 10.453 16.088 1.00 15.74 109 VAL A C 1
ATOM 685 O O . VAL A 1 93 ? 34.852 10.131 15.968 1.00 15.07 109 VAL A O 1
ATOM 689 N N . ARG A 1 94 ? 33.263 11.385 16.939 1.00 13.40 110 ARG A N 1
ATOM 690 C CA . ARG A 1 94 ? 34.191 11.999 17.894 1.00 13.78 110 ARG A CA 1
ATOM 691 C C . ARG A 1 94 ? 33.579 11.919 19.280 1.00 16.45 110 ARG A C 1
ATOM 692 O O . ARG A 1 94 ? 32.399 12.224 19.453 1.00 16.57 110 ARG A O 1
ATOM 700 N N . ILE A 1 95 ? 34.355 11.422 20.262 1.00 14.51 111 ILE A N 1
ATOM 701 C CA . ILE A 1 95 ? 33.904 11.423 21.661 1.00 13.41 111 ILE A CA 1
ATOM 702 C C . ILE A 1 95 ? 34.244 12.833 22.118 1.00 18.24 111 ILE A C 1
ATOM 703 O O . ILE A 1 95 ? 35.428 13.183 22.281 1.00 19.49 111 ILE A O 1
ATOM 708 N N . VAL A 1 96 ? 33.220 13.678 22.218 1.00 16.64 112 VAL A N 1
ATOM 709 C CA . VAL A 1 96 ? 33.399 15.109 22.526 1.00 18.20 112 VAL A CA 1
ATOM 710 C C . VAL A 1 96 ? 33.664 15.358 24.008 1.00 20.73 112 VAL A C 1
ATOM 711 O O . VAL A 1 96 ? 34.450 16.227 24.359 1.00 22.80 112 VAL A O 1
ATOM 715 N N . ASP A 1 97 ? 32.960 14.645 24.883 1.00 18.15 113 ASP A N 1
ATOM 716 C CA . ASP A 1 97 ? 33.058 14.867 26.308 1.00 17.99 113 ASP A CA 1
ATOM 717 C C . ASP A 1 97 ? 32.615 13.627 27.024 1.00 21.13 113 ASP A C 1
ATOM 718 O O . ASP A 1 97 ? 31.586 13.054 26.651 1.00 20.32 113 ASP A O 1
ATOM 723 N N . THR A 1 98 ? 33.395 13.169 28.013 1.00 16.69 114 THR A N 1
ATOM 724 C CA . THR A 1 98 ? 32.962 12.050 28.825 1.00 17.28 114 THR A CA 1
ATOM 72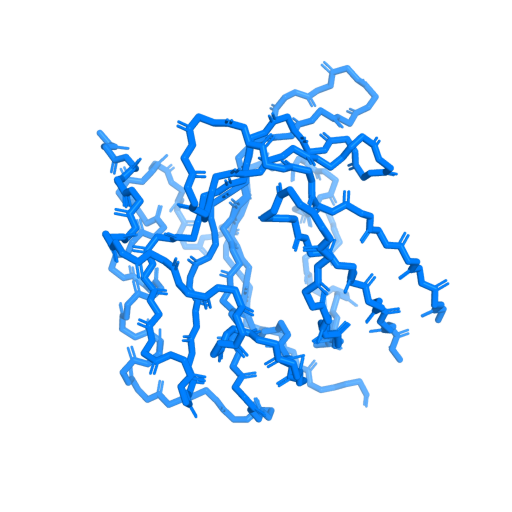5 C C . THR A 1 98 ? 33.661 12.097 30.143 1.00 20.93 114 THR A C 1
ATOM 726 O O . THR A 1 98 ? 34.800 12.547 30.203 1.00 21.29 114 THR A O 1
ATOM 730 N N . ASP A 1 99 ? 32.988 11.625 31.200 1.00 17.84 115 ASP A N 1
ATOM 731 C CA . ASP A 1 99 ? 33.636 11.488 32.493 1.00 17.48 115 ASP A CA 1
ATOM 732 C C . ASP A 1 99 ? 33.883 9.966 32.755 1.00 20.20 115 ASP A C 1
ATOM 733 O O . ASP A 1 99 ? 34.317 9.599 33.840 1.00 19.19 115 ASP A O 1
ATOM 738 N N . TYR A 1 100 ? 33.549 9.105 31.758 1.00 16.17 116 TYR A N 1
ATOM 739 C CA . TYR A 1 100 ? 33.667 7.655 31.767 1.00 15.88 116 TYR A CA 1
ATOM 740 C C . TYR A 1 100 ? 32.743 6.946 32.761 1.00 18.18 116 TYR A C 1
ATOM 741 O O . TYR A 1 100 ? 32.385 5.794 32.513 1.00 17.82 116 TYR A O 1
ATOM 750 N N . SER A 1 101 ? 32.399 7.578 33.887 1.00 16.69 117 SER A N 1
ATOM 751 C CA . SER A 1 101 ? 31.613 6.935 34.951 1.00 15.94 117 SER A CA 1
ATOM 752 C C . SER A 1 101 ? 30.119 7.326 34.936 1.00 19.71 117 SER A C 1
ATOM 753 O O . SER A 1 101 ? 29.322 6.676 35.626 1.00 20.41 117 SER A O 1
ATOM 756 N N . SER A 1 102 ? 29.701 8.349 34.141 1.00 17.51 118 SER A N 1
ATOM 757 C CA . SER A 1 102 ? 28.260 8.654 34.126 1.00 18.35 118 SER A CA 1
ATOM 758 C C . SER A 1 102 ? 27.725 9.058 32.732 1.00 19.99 118 SER A C 1
ATOM 759 O O . SER A 1 102 ? 26.581 8.736 32.435 1.00 21.06 118 SER A O 1
ATOM 762 N N . PHE A 1 103 ? 28.525 9.698 31.870 1.00 16.05 119 PHE A N 1
ATOM 763 C CA . PHE A 1 103 ? 27.994 10.128 30.566 1.00 15.95 119 PHE A CA 1
ATOM 764 C C . PHE A 1 103 ? 29.063 10.282 29.508 1.00 16.89 119 PHE A C 1
ATOM 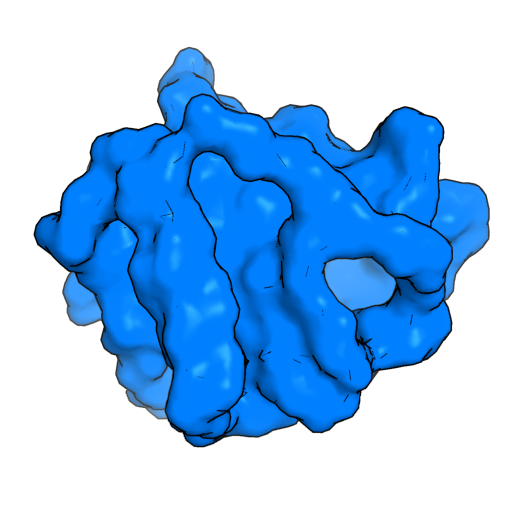765 O O . PHE A 1 103 ? 30.249 10.313 29.811 1.00 16.37 119 PHE A O 1
ATOM 773 N N . ALA A 1 104 ? 28.620 10.445 28.275 1.00 15.78 120 ALA A N 1
ATOM 774 C CA . ALA A 1 104 ? 29.444 10.736 27.112 1.00 15.01 120 ALA A CA 1
ATOM 775 C C . ALA A 1 104 ? 28.590 11.409 26.063 1.00 17.69 120 ALA A C 1
ATOM 776 O O . ALA A 1 104 ? 27.403 11.059 25.876 1.00 17.44 120 ALA A O 1
ATOM 778 N N . VAL A 1 105 ? 29.208 12.365 25.372 1.00 14.66 121 VAL A N 1
ATOM 779 C CA . VAL A 1 105 ? 28.582 13.073 24.272 1.00 15.06 121 VAL A CA 1
ATOM 780 C C . VAL A 1 105 ? 29.338 12.655 23.021 1.00 18.15 121 VAL A C 1
ATOM 781 O O . VAL A 1 105 ? 30.571 12.790 22.960 1.00 18.31 121 VAL A O 1
ATOM 785 N N . LEU A 1 106 ? 28.617 12.115 22.030 1.00 14.09 122 LEU A N 1
ATOM 786 C CA . LEU A 1 106 ? 29.224 11.674 20.775 1.00 13.35 122 LEU A CA 1
ATOM 787 C C . LEU A 1 106 ? 28.786 12.549 19.630 1.00 18.68 122 LEU A C 1
ATOM 788 O O . LEU A 1 106 ? 27.605 12.883 19.526 1.00 17.55 122 LEU A O 1
ATOM 793 N N . TYR A 1 107 ? 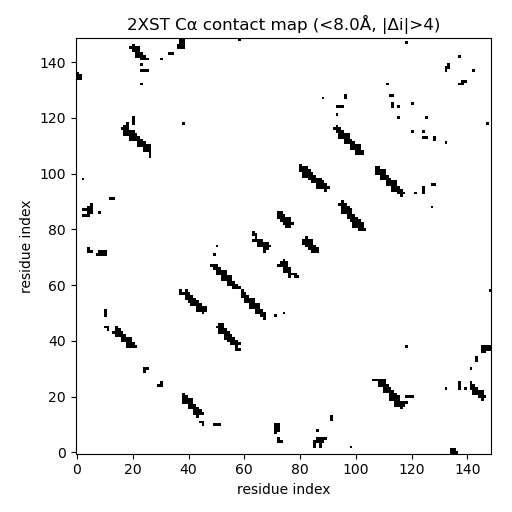29.722 12.912 18.772 1.00 15.24 123 TYR A N 1
ATOM 794 C CA . TYR A 1 107 ? 29.443 13.631 17.538 1.00 16.06 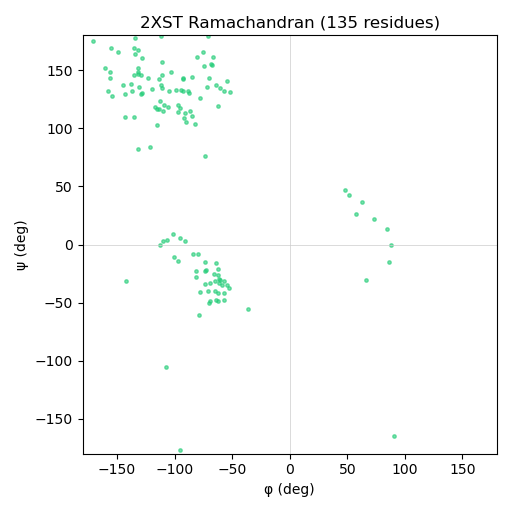123 TYR A CA 1
ATOM 795 C C . TYR A 1 107 ? 29.572 12.629 16.410 1.00 18.50 123 TYR A C 1
ATOM 796 O O . TYR A 1 107 ? 30.550 11.860 16.376 1.00 16.27 123 TYR A O 1
ATOM 805 N N . ILE A 1 108 ? 28.583 12.608 15.511 1.00 15.93 124 ILE A N 1
ATOM 806 C CA . ILE A 1 108 ? 28.627 11.695 14.362 1.00 14.43 124 ILE A CA 1
ATOM 807 C C . ILE A 1 108 ? 28.326 12.450 13.076 1.00 18.79 124 ILE A C 1
ATOM 808 O O . ILE A 1 108 ? 27.399 13.251 13.031 1.00 19.31 124 ILE A O 1
ATOM 813 N N . TYR A 1 109 ? 29.102 12.187 12.039 1.00 16.18 125 TYR A N 1
ATOM 814 C CA . TYR A 1 109 ? 28.878 12.682 10.678 1.00 16.47 125 TYR A CA 1
ATOM 815 C C . TYR A 1 109 ? 28.661 11.428 9.850 1.00 19.37 125 TYR A C 1
ATOM 816 O O . TYR A 1 109 ? 29.553 10.567 9.805 1.00 17.82 125 TYR A O 1
ATOM 825 N N . LYS A 1 110 ? 27.483 11.285 9.235 1.00 16.62 126 LYS A N 1
ATOM 826 C CA . LYS A 1 110 ? 27.135 10.035 8.597 1.00 15.96 126 LYS A CA 1
ATOM 827 C C . LYS A 1 110 ? 26.526 10.173 7.219 1.00 21.90 126 LYS A C 1
ATOM 828 O O . LYS A 1 110 ? 26.037 11.241 6.815 1.00 20.63 126 LYS A O 1
ATOM 834 N N . GLU A 1 111 ? 26.525 9.050 6.511 1.00 19.78 127 GLU A N 1
ATOM 835 C CA . GLU A 1 111 ? 25.934 8.932 5.183 1.00 20.67 127 GLU A CA 1
ATOM 836 C C . GLU A 1 111 ? 24.816 7.860 5.262 1.00 25.10 127 GLU A C 1
ATOM 837 O O . GLU A 1 111 ? 25.013 6.786 5.843 1.00 23.67 127 GLU A O 1
ATOM 843 N N . LEU A 1 112 ? 23.642 8.170 4.682 1.00 23.92 128 LEU A N 1
ATOM 844 C CA . LEU A 1 112 ? 22.516 7.260 4.641 1.00 23.29 128 LEU A CA 1
ATOM 845 C C . LEU A 1 112 ? 21.818 7.433 3.303 1.00 28.47 128 LEU A C 1
ATOM 846 O O . LEU A 1 112 ? 21.261 8.496 3.038 1.00 26.22 128 LEU A O 1
ATOM 851 N N . GLU A 1 113 ? 21.937 6.420 2.440 1.00 27.70 129 GLU A N 1
ATOM 852 C CA . GLU A 1 113 ? 21.373 6.395 1.085 1.00 31.57 129 GLU A CA 1
ATOM 853 C C . GLU A 1 113 ? 21.717 7.705 0.342 1.00 37.13 129 GLU A C 1
ATOM 854 O O . GLU A 1 113 ? 20.852 8.344 -0.268 1.00 38.93 129 GLU A O 1
ATOM 860 N N . GLY A 1 114 ? 22.994 8.087 0.429 1.00 33.46 130 GLY A N 1
ATOM 861 C CA . GLY A 1 114 ? 23.548 9.277 -0.209 1.00 34.51 130 GLY A CA 1
ATOM 862 C C . GLY A 1 114 ? 23.435 10.587 0.549 1.00 37.95 130 GLY A C 1
ATOM 863 O O . GLY A 1 114 ? 24.073 11.563 0.147 1.00 40.02 130 GLY A O 1
ATOM 864 N N . ALA A 1 115 ? 22.580 10.652 1.600 1.00 30.14 131 ALA A N 1
ATOM 865 C CA . ALA A 1 115 ? 22.357 11.875 2.380 1.00 28.01 131 ALA A CA 1
ATOM 866 C C . ALA A 1 115 ? 23.378 11.963 3.496 1.00 27.33 131 ALA A C 1
ATOM 867 O O . ALA A 1 115 ? 23.533 11.006 4.249 1.00 24.26 131 ALA A O 1
ATOM 869 N N . LEU A 1 116 ? 24.029 13.118 3.621 1.00 24.43 132 LEU A N 1
ATOM 870 C CA . LEU A 1 116 ? 25.023 13.383 4.668 1.00 22.63 132 LEU A CA 1
ATOM 871 C C . LEU A 1 116 ? 24.341 14.152 5.783 1.00 24.54 132 LEU A C 1
ATOM 872 O O . LEU A 1 116 ? 23.576 15.078 5.501 1.00 23.00 132 LEU A O 1
ATOM 877 N N . SER A 1 117 ? 24.546 13.748 7.028 1.00 18.96 133 SER A N 1
ATOM 878 C CA . SER A 1 117 ? 23.891 14.437 8.135 1.00 18.97 133 SER A CA 1
ATOM 879 C C . SER A 1 117 ? 24.752 14.384 9.391 1.00 22.81 133 SER A C 1
ATOM 880 O O . SER A 1 117 ? 25.731 13.641 9.455 1.00 20.75 133 SER A O 1
ATOM 883 N N . THR A 1 118 ? 24.394 15.217 10.362 1.00 20.41 134 THR A N 1
ATOM 884 C CA . THR A 1 118 ? 25.063 15.351 11.631 1.00 18.90 134 THR A CA 1
ATOM 885 C C . THR A 1 118 ? 24.167 14.788 12.710 1.00 21.32 134 THR A C 1
ATOM 886 O O . THR A 1 118 ? 22.972 15.088 12.744 1.00 20.07 134 THR A O 1
ATOM 890 N N A MET A 1 119 ? 24.762 14.048 13.620 0.50 16.72 135 MET A N 1
ATOM 891 N N B MET A 1 119 ? 24.735 13.966 13.603 0.50 18.60 135 MET A N 1
ATOM 892 C CA A MET A 1 119 ? 24.044 13.495 14.741 0.50 15.15 135 MET A CA 1
ATOM 893 C CA B MET A 1 119 ? 24.003 13.333 14.705 0.50 18.31 135 MET A CA 1
ATOM 894 C C A MET A 1 119 ? 24.843 13.693 16.001 0.50 17.81 135 MET A C 1
ATOM 895 C C B MET A 1 119 ? 24.800 13.460 16.011 0.50 19.71 135 MET A C 1
ATOM 896 O O A MET A 1 119 ? 26.079 13.670 15.978 0.50 16.08 135 MET A O 1
ATOM 897 O O B MET A 1 119 ? 26.002 13.166 16.023 0.50 18.33 135 MET A O 1
ATOM 906 N N . VAL A 1 120 ? 24.128 13.887 17.106 1.00 16.41 136 VAL A N 1
ATOM 907 C CA . VAL A 1 120 ? 24.724 14.004 18.441 1.00 16.43 136 VAL A CA 1
ATOM 908 C C . VAL A 1 120 ? 23.998 13.009 19.311 1.00 20.42 136 VAL A C 1
ATOM 909 O O . VAL A 1 120 ? 22.759 12.979 19.305 1.00 20.20 136 VAL A O 1
ATOM 913 N N . GLN A 1 121 ? 24.744 12.192 20.058 1.00 15.95 137 GLN A N 1
ATOM 914 C CA . GLN A 1 121 ? 24.096 11.269 20.974 1.00 16.53 137 GLN A CA 1
ATOM 915 C C . GLN A 1 121 ? 24.597 11.488 22.381 1.00 20.72 137 GLN A C 1
ATOM 916 O O . GLN A 1 121 ? 25.774 11.798 22.581 1.00 19.19 137 GLN A O 1
ATOM 922 N N . LEU A 1 122 ? 23.694 11.347 23.361 1.00 16.60 138 LEU A N 1
ATOM 923 C CA . LEU A 1 122 ? 24.066 11.390 24.761 1.00 16.34 138 LEU A CA 1
ATOM 924 C C . LEU A 1 122 ? 24.010 9.972 25.295 1.00 19.37 138 LEU A C 1
ATOM 925 O O . LEU A 1 122 ? 22.945 9.350 25.273 1.00 20.63 138 LEU A O 1
ATOM 930 N N . TYR A 1 123 ? 25.151 9.465 25.754 1.00 16.46 139 TYR A N 1
ATOM 931 C CA . TYR A 1 123 ? 25.273 8.186 26.434 1.00 15.52 139 TYR A CA 1
ATOM 932 C C . TYR A 1 123 ? 25.172 8.417 27.926 1.00 20.33 139 TYR A C 1
ATOM 933 O O . TYR A 1 123 ? 25.714 9.417 28.423 1.00 18.15 139 TYR A O 1
ATOM 942 N N . SER A 1 124 ? 24.544 7.506 28.655 1.00 17.16 140 SER A N 1
ATOM 943 C CA . SER A 1 124 ? 24.504 7.569 30.124 1.00 16.49 140 SER A CA 1
ATOM 944 C C . SER A 1 124 ? 24.868 6.189 30.663 1.00 19.87 140 SER A C 1
ATOM 945 O O . SER A 1 124 ? 24.524 5.199 30.014 1.00 19.03 140 SER A O 1
ATOM 948 N N . ARG A 1 125 ? 25.513 6.082 31.844 1.00 18.17 141 ARG A N 1
ATOM 949 C CA . ARG A 1 125 ? 25.847 4.738 32.356 1.00 18.04 141 ARG A CA 1
ATOM 950 C C . ARG A 1 125 ? 24.606 3.995 32.875 1.00 20.15 141 ARG A C 1
ATOM 951 O O . ARG A 1 125 ? 24.664 2.771 33.085 1.00 18.78 141 ARG A O 1
ATOM 959 N N . THR A 1 126 ? 23.498 4.732 33.083 1.00 18.97 142 THR A N 1
ATOM 960 C CA . THR A 1 126 ? 22.204 4.205 33.532 1.00 19.62 142 THR A CA 1
ATOM 961 C C . THR A 1 126 ? 21.057 4.804 32.698 1.00 24.47 142 THR A C 1
ATOM 962 O O . THR A 1 126 ? 21.293 5.676 31.873 1.00 26.24 142 THR A O 1
ATOM 966 N N . GLN A 1 127 ? 19.811 4.399 32.952 1.00 22.94 143 GLN A N 1
ATOM 967 C CA . GLN A 1 127 ? 18.659 4.924 32.205 1.00 24.64 143 GLN A CA 1
ATOM 968 C C . GLN A 1 127 ? 18.344 6.374 32.623 1.00 34.38 143 GLN A C 1
ATOM 969 O O . GLN A 1 127 ? 17.706 7.117 31.872 1.00 35.03 143 GLN A O 1
ATOM 975 N N . ASP A 1 128 ? 18.787 6.771 33.820 1.00 35.80 144 ASP A N 1
ATOM 976 C CA . ASP A 1 128 ? 18.569 8.129 34.291 1.00 39.17 144 ASP A CA 1
ATOM 977 C C . ASP A 1 128 ? 19.698 9.037 33.841 1.00 46.48 144 ASP A C 1
ATOM 978 O O . ASP A 1 128 ? 20.876 8.676 33.938 1.00 48.74 144 ASP A O 1
ATOM 983 N N . VAL A 1 129 ? 19.334 10.193 33.298 1.00 42.22 145 VAL A N 1
ATOM 984 C CA . VAL A 1 129 ? 20.284 11.185 32.821 1.00 41.77 145 VAL A CA 1
ATOM 985 C C . VAL A 1 129 ? 20.515 12.202 33.918 1.00 45.82 145 VAL A C 1
ATOM 986 O O . VAL A 1 129 ? 19.571 12.884 34.332 1.00 47.18 145 VAL A O 1
ATOM 988 N N . SER A 1 130 ? 21.763 12.295 34.399 1.00 31.53 146 SER A N 1
ATOM 989 C CA . SER A 1 130 ? 22.120 13.262 35.443 1.00 32.48 146 SER A CA 1
ATOM 990 C C . SER A 1 130 ? 22.015 14.693 34.901 1.00 32.81 146 SER A C 1
ATOM 991 O O . SER A 1 130 ? 22.234 14.903 33.707 1.00 28.76 146 SER A O 1
ATOM 994 N N . PRO A 1 131 ? 21.793 15.708 35.762 1.00 32.69 147 PRO A N 1
ATOM 995 C CA . PRO A 1 131 ? 21.756 17.084 35.248 1.00 33.61 147 PRO A CA 1
ATOM 996 C C . PRO A 1 131 ? 23.063 17.475 34.557 1.00 35.89 147 PRO A C 1
ATOM 997 O O . PRO A 1 131 ? 22.985 18.157 33.548 1.00 35.26 147 PRO A O 1
ATOM 1001 N N . GLN A 1 132 ? 24.241 16.981 35.041 1.00 34.15 148 GLN A N 1
ATOM 1002 C CA . GLN A 1 132 ? 25.562 17.212 34.408 1.00 34.90 148 GLN A CA 1
ATOM 1003 C C . GLN A 1 132 ? 25.624 16.617 32.987 1.00 36.86 148 GLN A C 1
ATOM 1004 O O . GLN A 1 132 ? 26.192 17.229 32.070 1.00 37.13 148 GLN A O 1
ATOM 1010 N N . ALA A 1 133 ? 25.068 15.414 32.805 1.00 31.79 149 ALA A N 1
ATOM 1011 C CA . ALA A 1 133 ? 25.043 14.763 31.503 1.00 29.83 149 ALA A CA 1
ATOM 1012 C C . ALA A 1 133 ? 24.190 15.601 30.535 1.00 30.13 149 ALA A C 1
ATOM 1013 O O . ALA A 1 133 ? 24.622 15.927 29.423 1.00 27.03 149 ALA A O 1
ATOM 1015 N N . LEU A 1 134 ? 23.000 15.998 31.007 1.00 26.63 150 LEU A N 1
ATOM 1016 C CA . LEU A 1 134 ? 22.049 16.761 30.216 1.00 26.80 150 LEU A CA 1
ATOM 1017 C C . LEU A 1 134 ? 22.598 18.134 29.869 1.00 31.01 150 LEU A C 1
ATOM 1018 O O . LEU A 1 134 ? 22.440 18.564 28.722 1.00 30.57 150 LEU A O 1
ATOM 1023 N N . LYS A 1 135 ? 23.298 18.792 30.818 1.00 30.13 151 LYS A N 1
ATOM 1024 C CA . LYS A 1 135 ? 23.887 20.117 30.581 1.00 32.47 151 LYS A CA 1
ATOM 1025 C C . LYS A 1 135 ? 24.937 20.032 29.470 1.00 34.55 151 LYS A C 1
ATOM 1026 O O . LYS A 1 135 ? 24.874 20.824 28.532 1.00 35.60 151 LYS A O 1
ATOM 1030 N N . SER A 1 136 ? 25.869 19.052 29.551 1.00 31.40 152 SER A N 1
ATOM 1031 C CA . SER A 1 136 ? 26.907 18.872 28.523 1.00 29.69 152 SER A CA 1
ATOM 1032 C C . SER A 1 136 ? 26.305 18.674 27.131 1.00 31.78 152 SER A C 1
ATOM 1033 O O . SER A 1 136 ? 26.821 19.233 26.177 1.00 31.86 152 SER A O 1
ATOM 1036 N N . PHE A 1 137 ? 25.227 17.882 27.024 1.00 25.74 153 PHE A N 1
ATOM 1037 C CA . PHE A 1 137 ? 24.562 17.608 25.751 1.00 24.55 153 PHE A CA 1
ATOM 1038 C C . PHE A 1 137 ? 23.823 18.870 25.236 1.00 30.31 153 PHE A C 1
ATOM 1039 O O . PHE A 1 137 ? 24.000 19.248 24.071 1.00 30.38 153 PHE A O 1
ATOM 1047 N N . GLN A 1 138 ? 22.994 19.502 26.099 1.00 27.81 154 GLN A N 1
ATOM 1048 C CA . GLN A 1 138 ? 22.193 20.686 25.737 1.00 28.79 154 GLN A CA 1
ATOM 1049 C C . GLN A 1 138 ? 23.061 21.890 25.408 1.00 34.63 154 GLN A C 1
ATOM 1050 O O . GLN A 1 138 ? 22.645 22.714 24.598 1.00 35.10 154 GLN A O 1
ATOM 1056 N N . ASP A 1 139 ? 24.242 22.027 26.030 1.00 32.27 155 ASP A N 1
ATOM 1057 C CA . ASP A 1 139 ? 25.146 23.141 25.698 1.00 33.98 155 ASP A CA 1
ATOM 1058 C C . ASP A 1 139 ? 25.805 22.900 24.349 1.00 35.14 155 ASP A C 1
ATOM 1059 O O . ASP A 1 139 ? 26.067 23.850 23.613 1.00 36.78 155 ASP A O 1
ATOM 1064 N N . PHE A 1 140 ? 26.083 21.618 24.040 1.00 28.80 156 PHE A N 1
ATOM 1065 C CA . PHE A 1 140 ? 26.782 21.219 22.823 1.00 27.02 156 PHE A CA 1
ATOM 1066 C C . PHE A 1 140 ? 25.939 21.198 21.528 1.00 30.21 156 PHE A C 1
ATOM 1067 O O . PHE A 1 140 ? 26.364 21.843 20.583 1.00 29.99 156 PHE A O 1
ATOM 1075 N N . TYR A 1 141 ? 24.846 20.394 21.414 1.00 26.57 157 TYR A N 1
ATOM 1076 C CA . TYR A 1 141 ? 24.152 20.252 20.113 1.00 26.60 157 TYR A CA 1
ATOM 1077 C C . TYR A 1 141 ? 23.740 21.609 19.452 1.00 32.45 157 TYR A C 1
ATOM 1078 O O . TYR A 1 141 ? 23.948 21.703 18.248 1.00 33.29 157 TYR A O 1
ATOM 1087 N N . PRO A 1 142 ? 23.284 22.688 20.159 1.00 30.23 158 PRO A N 1
ATOM 1088 C CA . PRO A 1 142 ? 22.939 23.941 19.445 1.00 32.30 158 PRO A CA 1
ATOM 1089 C C . PRO A 1 142 ? 24.137 24.624 18.792 1.00 37.88 158 PRO A C 1
ATOM 1090 O O . PRO A 1 142 ? 23.957 25.334 17.802 1.00 38.24 158 PRO A O 1
ATOM 1094 N N . THR A 1 143 ? 25.362 24.393 19.318 1.00 35.42 159 THR A N 1
ATOM 1095 C CA . THR A 1 143 ? 26.596 24.962 18.750 1.00 36.64 159 THR A CA 1
ATOM 1096 C C . THR A 1 143 ? 26.809 24.448 17.316 1.00 40.52 159 THR A C 1
ATOM 1097 O O . THR A 1 143 ? 27.501 25.105 16.556 1.00 43.15 159 THR A O 1
ATOM 1101 N N . LEU A 1 144 ? 26.178 23.305 16.944 1.00 34.60 160 LEU A N 1
ATOM 1102 C CA . LEU A 1 144 ? 26.269 22.682 15.613 1.00 33.47 160 LEU A CA 1
ATOM 1103 C C . LEU A 1 144 ? 25.173 23.153 14.645 1.00 39.78 160 LEU A C 1
ATOM 1104 O O . LEU A 1 144 ? 25.098 22.654 13.520 1.00 38.75 160 LEU A O 1
ATOM 1109 N N . GLY A 1 145 ? 24.335 24.083 15.093 1.00 38.35 161 GLY A N 1
ATOM 1110 C CA . GLY A 1 145 ? 23.239 24.625 14.292 1.00 39.22 161 GLY A CA 1
ATOM 1111 C C . GLY A 1 145 ? 21.982 23.782 14.348 1.00 41.13 161 GLY A C 1
ATOM 1112 O O . GLY A 1 145 ? 21.056 23.991 13.556 1.00 40.39 161 GLY A O 1
ATOM 1113 N N . LEU A 1 146 ? 21.932 22.831 15.306 1.00 35.83 162 LEU A N 1
ATOM 1114 C CA . LEU A 1 146 ? 20.790 21.940 15.507 1.00 34.22 162 LEU A CA 1
ATOM 1115 C C . LEU A 1 146 ? 19.808 22.548 16.496 1.00 39.46 162 LEU A C 1
ATOM 1116 O O . LEU A 1 146 ? 20.146 22.669 17.679 1.00 38.91 162 LEU A O 1
ATOM 1121 N N . PRO A 1 147 ? 18.590 22.929 16.050 1.00 39.36 163 PRO A N 1
ATOM 1122 C CA . PRO A 1 147 ? 17.612 23.501 16.986 1.00 40.94 163 PRO A CA 1
ATOM 1123 C C . PRO A 1 147 ? 16.989 22.431 17.876 1.00 43.40 163 PRO A C 1
ATOM 1124 O O . PRO A 1 147 ? 17.113 21.233 17.579 1.00 40.83 163 PRO A O 1
ATOM 1128 N N . LYS A 1 148 ? 16.312 22.867 18.963 1.00 41.20 164 LYS A N 1
ATOM 1129 C CA . LYS A 1 148 ? 15.650 22.006 19.951 1.00 40.88 164 LYS A CA 1
ATOM 1130 C C . LYS A 1 148 ? 14.605 21.084 19.316 1.00 43.22 164 LYS A C 1
ATOM 1131 O O . LYS A 1 148 ? 14.432 19.965 19.798 1.00 41.96 164 LYS A O 1
ATOM 1133 N N . ASP A 1 149 ? 13.944 21.532 18.219 1.00 40.26 165 ASP A N 1
ATOM 1134 C CA . ASP A 1 149 ? 12.954 20.742 17.477 1.00 40.15 165 ASP A CA 1
ATOM 1135 C C . ASP A 1 149 ? 13.601 19.482 16.833 1.00 39.80 165 ASP A C 1
ATOM 1136 O O . ASP A 1 149 ? 12.888 18.548 16.456 1.00 38.49 165 ASP A O 1
ATOM 1139 N N . MET A 1 150 ? 14.945 19.448 16.736 1.00 34.42 166 MET A N 1
ATOM 1140 C CA . MET A 1 150 ? 15.665 18.313 16.144 1.00 30.64 166 MET A CA 1
ATOM 1141 C C . MET A 1 150 ? 16.247 17.406 17.228 1.00 30.38 166 MET A C 1
ATOM 1142 O O . MET A 1 150 ? 16.985 16.475 16.917 1.00 28.40 166 MET A O 1
ATOM 1147 N N . MET A 1 151 ? 15.873 17.656 18.497 1.00 29.74 167 MET A N 1
ATOM 1148 C CA . MET A 1 151 ? 16.313 16.909 19.665 1.00 29.22 167 MET A CA 1
ATOM 1149 C C . MET A 1 151 ? 15.156 16.096 20.256 1.00 32.99 167 MET A C 1
ATOM 1150 O O . MET A 1 151 ? 14.012 16.544 20.253 1.00 33.52 167 MET A O 1
ATOM 1155 N N . VAL A 1 152 ? 15.485 14.912 20.802 1.00 29.07 168 VAL A N 1
ATOM 1156 C CA . VAL A 1 152 ? 14.550 14.004 21.470 1.00 30.10 168 VAL A CA 1
ATOM 1157 C C . VAL A 1 152 ? 15.189 13.435 22.734 1.00 31.11 168 VAL A C 1
ATOM 1158 O O . VAL A 1 152 ? 16.370 13.067 22.743 1.00 28.26 168 VAL A O 1
ATOM 1162 N N . MET A 1 153 ? 14.391 13.370 23.793 1.00 29.84 169 MET A N 1
ATOM 1163 C CA . MET A 1 153 ? 14.721 12.720 25.054 1.00 29.71 169 MET A CA 1
ATOM 1164 C C . MET A 1 153 ? 14.090 11.353 24.947 1.00 32.95 169 MET A C 1
ATOM 1165 O O . MET A 1 153 ? 12.862 11.250 24.836 1.00 34.43 169 MET A O 1
ATOM 1170 N N . LEU A 1 154 ? 14.913 10.309 24.911 1.00 26.61 170 LEU A N 1
ATOM 1171 C CA . LEU A 1 154 ? 14.423 8.956 24.677 1.00 26.39 170 LEU A CA 1
ATOM 1172 C C . LEU A 1 154 ? 13.777 8.322 25.901 1.00 32.67 170 LEU A C 1
ATOM 1173 O O . LEU A 1 154 ? 14.401 8.229 26.956 1.00 33.12 170 LEU A O 1
ATOM 1178 N N . PRO A 1 155 ? 12.531 7.834 25.749 1.00 31.87 171 PRO A N 1
ATOM 1179 C CA . PRO A 1 155 ? 11.890 7.127 26.865 1.00 33.98 171 PRO A CA 1
ATOM 1180 C C . PRO A 1 155 ? 12.375 5.667 26.948 1.00 37.02 171 PRO A C 1
ATOM 1181 O O . PRO A 1 155 ? 12.884 5.125 25.957 1.00 32.96 171 PRO A O 1
ATOM 1185 N N . GLN A 1 156 ? 12.181 5.012 28.110 1.00 37.69 172 GLN A N 1
ATOM 1186 C CA . GLN A 1 156 ? 12.520 3.593 28.256 1.00 38.55 172 GLN A CA 1
ATOM 1187 C C . GLN A 1 156 ? 11.522 2.762 27.442 1.00 47.61 172 GLN A C 1
ATOM 1188 O O . GLN A 1 156 ? 10.346 3.135 27.389 1.00 50.81 172 GLN A O 1
ATOM 1194 N N . SER A 1 157 ? 11.965 1.653 26.801 1.00 40.35 173 SER A N 1
ATOM 1195 C CA . SER A 1 157 ? 11.050 0.816 26.004 1.00 78.25 173 SER A CA 1
ATOM 1196 C C . SER A 1 157 ? 10.152 -0.043 26.895 1.00 114.90 173 SER A C 1
ATOM 1197 O O . SER A 1 157 ? 10.586 -0.515 27.943 1.00 81.76 173 SER A O 1
#

Nearest PDB structures (foldseek):
  2xst-assembly1_A  TM=1.007E+00  e=6.798E-31  Homo sapiens
  3sao-assembly1_A  TM=8.982E-01  e=3.861E-13  Gallus gallus
  3bx8-assembly4_D  TM=8.788E-01  e=8.341E-12  unclassified
  2nne-assembly1_A  TM=8.595E-01  e=3.126E-09  Mus musculus
  3kfi-assembly1_A  TM=8.420E-01  e=9.368E-09  Mus musculus

Secondary structure (DSSP, 8-state):
---PPPTT--TTTT-EEEEEEEEEE--HHHHHHGGG---EEEEEEE-GGG-EEEEEE---EEEEEEEE-SSTTEEEEGGGTEEEEEEEEE-SSSEEEEEEEEEETTEEEEEEEEEESSSSPPHHHHHHHHHHGGGGT--GGGEEEPPP-

B-factor: mean 29.6, std 14.75, range [12.02, 175.49]

Foldseek 3Di:
DDQDADPPADQQLLAAKKKFFKKFKPPPVCLVCVVVAAIWMWGWDADPQQKIWTFIGGCDTDIWIFHDDDDHQWTATVVQQFRIKGFRDDPSQFKTKIWTWGADPRDTMIMITIITRDNDHDVVSVCVRVVPPVVVVTDPSRMHGHHHD

Radius of gyration: 14.07 Å; Cα contacts (8 Å, |Δi|>4): 358; chains: 1; bounding box: 36×32×36 Å

Organism: Homo sapiens (NCBI:txid9606)